Protein AF-A0A520JBA1-F1 (afdb_monomer_lite)

Secondary structure (DSSP, 8-stat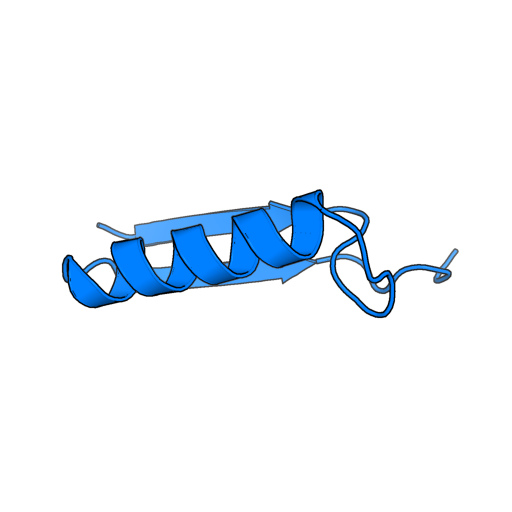e):
-EEEEEEEEEES---HHHHHHHHHHHHHHHTT-EEEEEEEETT--

Structure (mmCIF, N/CA/C/O backbone):
data_AF-A0A520JBA1-F1
#
_entry.id   AF-A0A520JBA1-F1
#
loop_
_atom_site.group_PDB
_atom_site.id
_atom_site.type_symbol
_atom_site.label_atom_id
_atom_site.label_alt_id
_atom_site.label_comp_id
_atom_site.label_asym_id
_atom_site.label_entity_id
_atom_site.label_seq_id
_atom_site.pdbx_PDB_ins_code
_atom_site.Cartn_x
_atom_site.Cartn_y
_atom_site.Cartn_z
_atom_site.occupancy
_atom_site.B_iso_or_equiv
_atom_site.auth_seq_id
_atom_site.auth_comp_id
_atom_site.auth_asym_id
_atom_site.auth_atom_id
_atom_site.pdbx_PDB_model_num
ATOM 1 N N . MET A 1 1 ? -9.081 5.664 11.441 1.00 96.62 1 MET A N 1
ATOM 2 C CA . MET A 1 1 ? -8.868 6.848 10.571 1.00 96.62 1 MET A CA 1
ATOM 3 C C . MET A 1 1 ? -8.802 6.379 9.128 1.00 96.62 1 MET A C 1
ATOM 5 O O . MET A 1 1 ? -8.419 5.233 8.929 1.00 96.62 1 MET A O 1
ATOM 9 N N . ARG A 1 2 ? -9.186 7.217 8.158 1.00 97.50 2 ARG A N 1
ATOM 10 C CA . ARG A 1 2 ? -9.062 6.89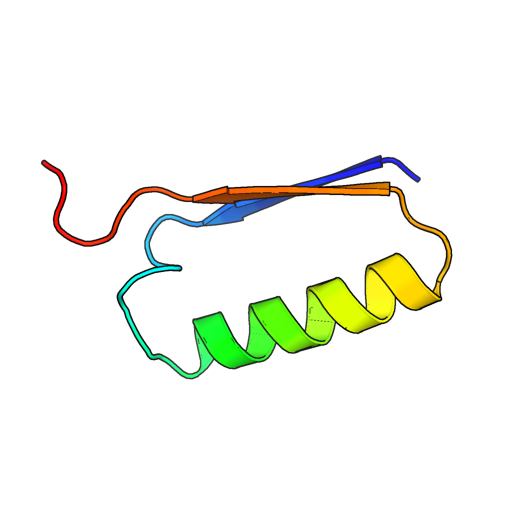4 6.728 1.00 97.50 2 ARG A CA 1
ATOM 11 C C . ARG A 1 2 ? -7.735 7.419 6.199 1.00 97.50 2 ARG A C 1
ATOM 13 O O . ARG A 1 2 ? -7.452 8.604 6.364 1.00 97.50 2 ARG A O 1
ATOM 20 N N . ILE A 1 3 ? -6.932 6.548 5.601 1.00 96.75 3 ILE A N 1
ATOM 21 C CA . ILE A 1 3 ? -5.587 6.864 5.114 1.00 96.75 3 ILE A CA 1
ATOM 22 C C . ILE A 1 3 ? -5.506 6.491 3.634 1.00 96.75 3 ILE A C 1
ATOM 24 O O . ILE A 1 3 ? -5.764 5.349 3.261 1.00 96.75 3 ILE A O 1
ATOM 28 N N . CYS A 1 4 ? -5.128 7.456 2.794 1.00 96.19 4 CYS A N 1
ATOM 29 C CA . CYS A 1 4 ? -4.831 7.221 1.384 1.00 96.19 4 CYS A CA 1
ATOM 30 C C . CYS A 1 4 ? -3.314 7.217 1.185 1.00 96.19 4 CYS A C 1
ATOM 32 O O . CYS A 1 4 ? -2.655 8.239 1.385 1.00 96.19 4 CYS A O 1
ATOM 34 N N . PHE A 1 5 ? -2.759 6.066 0.811 1.00 93.31 5 PHE A N 1
ATOM 35 C CA . PHE A 1 5 ? -1.345 5.926 0.490 1.00 93.31 5 PHE A CA 1
ATOM 36 C C . PHE A 1 5 ? -1.150 6.043 -1.020 1.00 93.31 5 PHE A C 1
ATOM 38 O O . PHE A 1 5 ? -1.626 5.194 -1.772 1.00 93.31 5 PHE A O 1
ATOM 45 N N . VAL A 1 6 ? -0.429 7.077 -1.459 1.00 92.94 6 VAL A N 1
ATOM 46 C CA . VAL A 1 6 ? -0.185 7.348 -2.881 1.00 92.94 6 VAL A CA 1
ATOM 47 C C . VAL A 1 6 ? 1.279 7.098 -3.220 1.00 92.94 6 VAL A C 1
ATOM 49 O O . VAL A 1 6 ? 2.176 7.640 -2.575 1.00 92.94 6 VAL A O 1
ATOM 52 N N . SER A 1 7 ? 1.533 6.298 -4.254 1.00 88.75 7 SER A N 1
ATOM 53 C CA . SER A 1 7 ? 2.890 6.008 -4.729 1.00 88.75 7 SER A CA 1
ATOM 54 C C . SER A 1 7 ? 3.002 6.079 -6.248 1.00 88.75 7 SER A C 1
ATOM 56 O O . SER A 1 7 ? 2.103 5.679 -6.978 1.00 88.75 7 SER A O 1
ATOM 58 N N . ARG A 1 8 ? 4.156 6.537 -6.743 1.00 87.31 8 ARG A N 1
ATOM 59 C CA . ARG A 1 8 ? 4.478 6.516 -8.181 1.00 87.31 8 ARG A CA 1
ATOM 60 C C . ARG A 1 8 ? 5.147 5.222 -8.646 1.00 87.31 8 ARG A C 1
ATOM 62 O O . ARG A 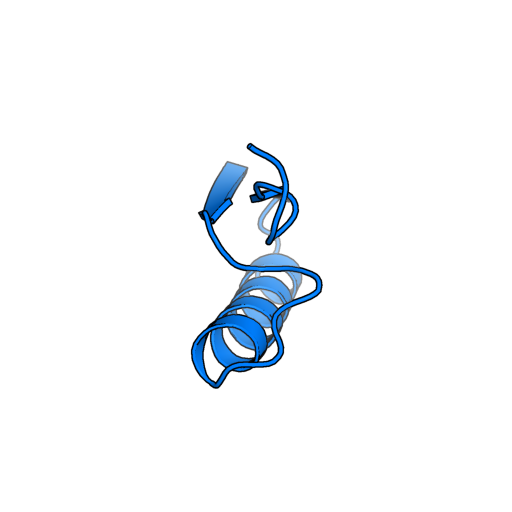1 8 ? 5.254 4.989 -9.840 1.00 87.31 8 ARG A O 1
ATOM 69 N N . ARG A 1 9 ? 5.698 4.423 -7.726 1.00 84.31 9 ARG A N 1
ATOM 70 C CA . ARG A 1 9 ? 6.558 3.271 -8.058 1.00 84.31 9 ARG A CA 1
ATOM 71 C C . ARG A 1 9 ? 6.384 2.150 -7.040 1.00 84.31 9 ARG A C 1
ATOM 73 O O . ARG A 1 9 ? 7.310 1.837 -6.299 1.00 84.31 9 ARG A O 1
ATOM 80 N N . PHE A 1 10 ? 5.175 1.605 -6.941 1.00 87.44 10 PHE A N 1
ATOM 81 C CA . PHE A 1 10 ? 4.901 0.530 -5.984 1.00 87.44 10 PHE A CA 1
ATOM 82 C C . PHE A 1 10 ? 4.979 -0.862 -6.613 1.00 87.44 10 PHE A C 1
ATOM 84 O O . PHE A 1 10 ? 5.647 -1.739 -6.076 1.00 87.44 10 PHE A O 1
ATOM 91 N N . PHE A 1 11 ? 4.337 -1.044 -7.763 1.00 84.12 11 PHE A N 1
ATOM 92 C CA . PHE A 1 11 ? 4.293 -2.302 -8.500 1.00 84.12 11 PHE A CA 1
ATOM 93 C C . PHE A 1 11 ? 4.508 -2.026 -9.992 1.00 84.12 11 PHE A C 1
ATOM 95 O O . PHE A 1 11 ? 4.006 -1.005 -10.454 1.00 84.12 11 PHE A O 1
ATOM 102 N N . PRO A 1 12 ? 5.213 -2.886 -10.753 1.00 84.81 12 PRO A N 1
ATOM 103 C CA . PRO A 1 12 ? 5.938 -4.094 -10.326 1.00 84.81 12 PRO A CA 1
ATOM 104 C C . PRO A 1 12 ? 7.328 -3.845 -9.707 1.00 84.81 12 PRO A C 1
ATOM 106 O O . PRO A 1 12 ? 8.069 -4.792 -9.459 1.00 84.81 12 PRO A O 1
ATOM 109 N N . ALA A 1 13 ? 7.716 -2.593 -9.447 1.00 80.81 13 ALA A N 1
ATOM 110 C CA . ALA A 1 13 ? 9.045 -2.274 -8.921 1.00 80.81 13 ALA A CA 1
ATOM 111 C C . ALA A 1 13 ? 9.300 -2.845 -7.505 1.00 80.81 13 ALA A C 1
ATOM 113 O O . ALA A 1 13 ? 8.759 -2.361 -6.506 1.00 80.81 13 ALA A O 1
ATOM 114 N N . ILE A 1 14 ? 10.207 -3.821 -7.392 1.00 78.81 14 ILE A N 1
ATOM 115 C CA . ILE A 1 14 ? 10.720 -4.293 -6.098 1.00 78.81 14 ILE A CA 1
ATOM 116 C C . ILE A 1 14 ? 11.857 -3.364 -5.661 1.00 78.81 14 ILE A C 1
ATOM 118 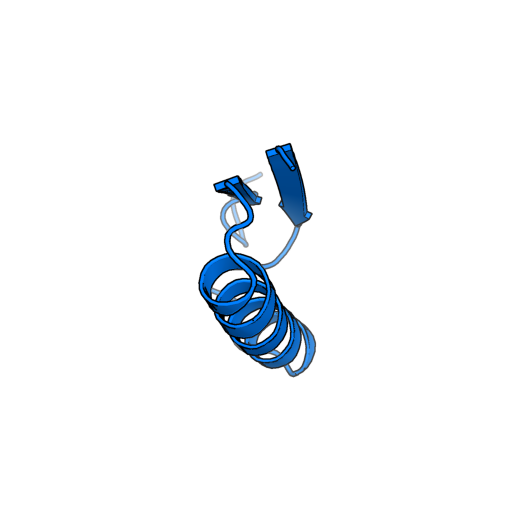O O . ILE A 1 14 ? 12.920 -3.320 -6.275 1.00 78.81 14 ILE A O 1
ATOM 122 N N . SER A 1 15 ? 11.624 -2.597 -4.599 1.00 85.00 15 SER A N 1
ATOM 123 C CA . SER A 1 15 ? 12.591 -1.684 -3.990 1.00 85.00 15 SER A CA 1
ATOM 124 C C . SER A 1 15 ? 12.446 -1.714 -2.469 1.00 85.00 15 SER A C 1
ATOM 126 O O . SER A 1 15 ? 11.416 -2.140 -1.941 1.00 85.00 15 SER A O 1
ATOM 128 N N . GLY A 1 16 ? 13.441 -1.203 -1.739 1.00 89.94 16 GLY A N 1
ATOM 129 C CA . GLY A 1 16 ? 13.316 -1.039 -0.285 1.00 89.94 16 GLY A CA 1
ATOM 130 C C . GLY A 1 16 ? 12.079 -0.220 0.114 1.00 89.94 16 GLY A C 1
ATOM 131 O O . GLY A 1 16 ? 11.439 -0.513 1.121 1.00 89.94 16 GLY A O 1
ATOM 132 N N . MET A 1 17 ? 11.673 0.737 -0.728 1.00 89.44 17 MET A N 1
ATOM 133 C CA . MET A 1 17 ? 10.480 1.554 -0.503 1.00 89.44 17 MET A CA 1
ATOM 134 C C . MET A 1 17 ? 9.174 0.767 -0.642 1.00 89.44 17 MET A C 1
ATOM 136 O O . MET A 1 17 ? 8.254 1.006 0.139 1.00 89.44 17 MET A O 1
ATOM 140 N N . SER A 1 18 ? 9.069 -0.177 -1.585 1.00 87.88 18 SER A N 1
ATOM 141 C CA . SER A 1 18 ? 7.862 -1.009 -1.695 1.00 87.88 18 SER A CA 1
ATOM 142 C C . SER A 1 18 ? 7.748 -1.992 -0.526 1.00 87.88 18 SER A C 1
ATOM 144 O O . SER A 1 18 ? 6.651 -2.174 -0.000 1.00 87.88 18 SER A O 1
ATOM 146 N N . ILE A 1 19 ? 8.869 -2.517 -0.016 1.00 91.06 19 ILE A N 1
ATOM 147 C CA . ILE A 1 19 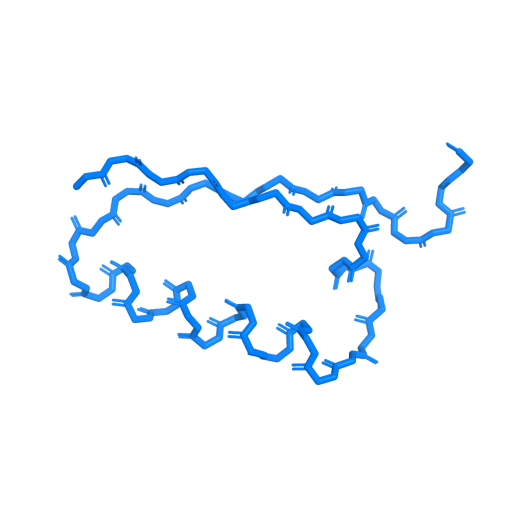? 8.882 -3.333 1.213 1.00 91.06 19 ILE A CA 1
ATOM 148 C C . ILE A 1 19 ? 8.467 -2.501 2.434 1.00 91.06 19 ILE A C 1
ATOM 150 O O . ILE A 1 19 ? 7.616 -2.931 3.216 1.00 91.06 19 ILE A O 1
ATOM 154 N N . TYR A 1 20 ? 9.033 -1.299 2.589 1.00 91.38 20 TYR A N 1
ATOM 155 C CA . TYR A 1 20 ? 8.656 -0.378 3.662 1.00 91.38 20 TYR A CA 1
ATOM 156 C C . TYR A 1 20 ? 7.157 -0.059 3.626 1.00 91.38 20 TYR A C 1
ATOM 158 O O . TYR A 1 20 ? 6.479 -0.193 4.644 1.00 91.38 20 TYR A O 1
ATOM 166 N N . ALA A 1 21 ? 6.628 0.292 2.450 1.00 92.06 21 ALA A N 1
ATOM 167 C CA . ALA A 1 21 ? 5.216 0.611 2.273 1.00 92.06 21 ALA A CA 1
ATOM 168 C C . ALA A 1 21 ? 4.308 -0.561 2.676 1.00 92.06 21 ALA A C 1
ATOM 170 O O . ALA A 1 21 ? 3.347 -0.356 3.411 1.00 92.06 21 ALA A O 1
ATOM 171 N N . ILE A 1 22 ? 4.637 -1.796 2.277 1.00 92.69 22 ILE A N 1
ATOM 172 C CA . ILE A 1 22 ? 3.875 -2.994 2.671 1.00 92.69 22 ILE A CA 1
ATOM 173 C C . ILE A 1 22 ? 3.868 -3.172 4.193 1.00 92.69 22 ILE A C 1
ATOM 175 O O . ILE A 1 22 ? 2.822 -3.450 4.780 1.00 92.69 22 ILE A O 1
ATOM 179 N N . ASN A 1 23 ? 5.019 -3.014 4.847 1.00 95.81 23 ASN A N 1
ATOM 180 C CA . ASN A 1 23 ? 5.108 -3.178 6.297 1.00 95.81 23 ASN A CA 1
ATOM 181 C C . ASN A 1 23 ? 4.350 -2.078 7.047 1.00 95.81 23 ASN A C 1
ATOM 183 O O . ASN A 1 23 ? 3.647 -2.380 8.011 1.00 95.81 23 ASN A O 1
ATOM 187 N N . LEU A 1 24 ? 4.422 -0.834 6.573 1.00 94.94 24 LEU A N 1
ATOM 188 C CA . LEU A 1 24 ? 3.638 0.269 7.121 1.00 94.94 24 LEU A CA 1
ATOM 189 C C . LEU A 1 24 ? 2.132 0.010 6.969 1.00 94.94 24 LEU A C 1
ATOM 191 O O . LEU A 1 24 ? 1.396 0.112 7.946 1.00 94.94 24 LEU A O 1
ATOM 195 N N . LEU A 1 25 ? 1.674 -0.382 5.776 1.00 95.19 25 LEU A N 1
ATOM 196 C CA . LEU A 1 25 ? 0.266 -0.704 5.514 1.00 95.19 25 LEU A CA 1
ATOM 197 C C . LEU A 1 25 ? -0.252 -1.789 6.465 1.00 95.19 25 LEU A C 1
ATOM 199 O O . LEU A 1 25 ? -1.328 -1.636 7.039 1.00 95.19 25 LEU A O 1
ATOM 203 N N . ARG A 1 26 ? 0.537 -2.848 6.693 1.00 96.44 26 ARG A N 1
ATOM 204 C CA . ARG A 1 26 ? 0.197 -3.909 7.655 1.00 96.44 26 ARG A CA 1
ATOM 205 C C . ARG A 1 26 ? 0.005 -3.364 9.069 1.00 96.44 26 ARG A C 1
ATOM 207 O O . ARG A 1 26 ? -0.969 -3.724 9.721 1.00 96.44 26 ARG A O 1
ATOM 214 N N . GLN A 1 27 ? 0.904 -2.496 9.534 1.00 98.06 27 GLN A N 1
ATOM 215 C CA . GLN A 1 27 ? 0.801 -1.901 10.869 1.00 98.06 27 GLN A CA 1
ATOM 216 C C . GLN A 1 27 ? -0.405 -0.963 10.995 1.00 98.06 27 GLN A C 1
ATOM 218 O O . GLN A 1 27 ? -1.104 -1.006 12.004 1.00 98.06 27 GLN A O 1
ATOM 223 N N . LEU A 1 28 ? -0.695 -0.160 9.968 1.00 97.50 28 LE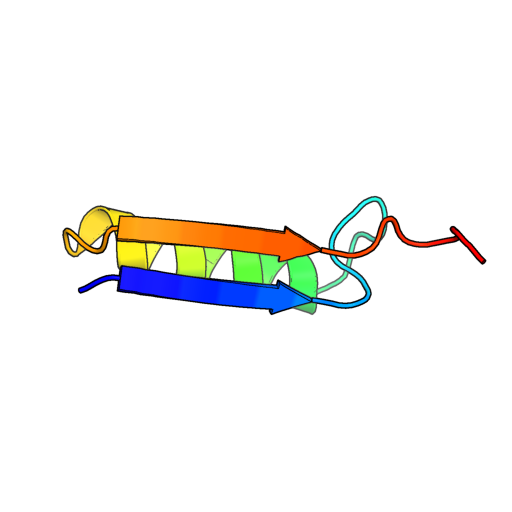U A N 1
ATOM 224 C CA . LEU A 1 28 ? -1.845 0.749 9.967 1.00 97.50 28 LEU A CA 1
ATOM 225 C C . LEU A 1 28 ? -3.177 -0.015 10.005 1.00 97.50 28 LEU A C 1
ATOM 227 O O . LEU A 1 28 ? -4.068 0.346 10.773 1.00 97.50 28 LEU A O 1
ATOM 231 N N . VAL A 1 29 ? -3.299 -1.092 9.224 1.00 97.44 29 VAL A N 1
ATOM 232 C CA . VAL A 1 29 ? -4.483 -1.966 9.253 1.00 97.44 29 VAL A CA 1
ATOM 233 C C . VAL A 1 29 ? -4.616 -2.649 10.616 1.00 97.44 29 VAL A C 1
ATOM 235 O O . VAL A 1 29 ? -5.704 -2.659 11.187 1.00 97.44 29 VAL A O 1
ATOM 238 N N . ALA A 1 30 ? -3.515 -3.153 11.184 1.00 98.38 30 ALA A N 1
ATOM 239 C CA . ALA A 1 30 ? -3.516 -3.754 12.520 1.00 98.38 30 ALA A CA 1
ATOM 240 C C . ALA A 1 30 ? -3.933 -2.759 13.622 1.00 98.38 30 ALA A C 1
ATOM 242 O O . ALA A 1 30 ? -4.564 -3.153 14.598 1.00 98.38 30 ALA A O 1
ATOM 243 N N . ALA A 1 31 ? -3.640 -1.469 13.446 1.00 98.19 31 ALA A N 1
ATOM 244 C CA . ALA A 1 31 ? -4.078 -0.392 14.333 1.00 98.19 31 ALA A CA 1
ATOM 245 C C . ALA A 1 31 ? -5.549 0.039 14.122 1.00 98.19 31 ALA A C 1
ATOM 247 O O . ALA A 1 31 ? -6.005 1.010 14.729 1.00 98.19 31 ALA A O 1
ATOM 248 N N . GLY A 1 32 ? -6.307 -0.644 13.257 1.00 98.31 32 GLY A N 1
ATOM 249 C CA . GLY A 1 32 ? -7.718 -0.344 12.994 1.00 98.31 32 GLY A CA 1
ATOM 250 C C . GLY A 1 32 ? -7.933 0.867 12.082 1.00 98.31 32 GLY A C 1
ATOM 251 O O . GLY A 1 32 ? -8.974 1.528 12.146 1.00 98.31 32 GLY A O 1
ATOM 252 N N . HIS A 1 33 ? -6.946 1.223 11.259 1.00 98.25 33 HIS A N 1
ATOM 253 C CA . HIS A 1 33 ? -7.130 2.233 10.223 1.00 98.25 33 HIS A CA 1
ATOM 254 C C . HIS A 1 33 ? -7.707 1.620 8.947 1.00 98.25 33 HIS A C 1
ATOM 256 O O . HIS A 1 33 ? -7.364 0.508 8.557 1.00 98.25 33 HIS A O 1
ATOM 262 N N . ASP A 1 34 ? -8.575 2.384 8.291 1.00 97.75 34 ASP A N 1
ATOM 263 C CA . ASP A 1 34 ? -9.096 2.075 6.965 1.00 97.75 34 ASP A CA 1
ATOM 264 C C . ASP A 1 34 ? -8.115 2.654 5.944 1.00 97.75 34 ASP A C 1
ATOM 266 O O . ASP A 1 34 ? -7.902 3.872 5.901 1.00 97.75 34 ASP A O 1
ATOM 270 N N . VAL A 1 35 ? -7.444 1.780 5.195 1.00 96.94 35 VAL A N 1
ATOM 271 C CA . VAL A 1 35 ? -6.321 2.163 4.342 1.00 96.94 35 VAL A CA 1
ATOM 272 C C . VAL A 1 35 ? -6.603 1.793 2.898 1.00 96.94 35 VAL A C 1
ATOM 274 O O . VAL A 1 35 ? -6.821 0.631 2.567 1.00 96.94 35 VAL A O 1
ATOM 277 N N . THR A 1 36 ? -6.535 2.791 2.024 1.00 95.69 36 THR A N 1
ATOM 278 C CA . THR A 1 36 ? -6.592 2.614 0.572 1.00 95.69 36 THR A CA 1
ATOM 279 C C . THR A 1 36 ? -5.229 2.941 -0.018 1.00 95.69 36 THR A C 1
ATOM 281 O O . THR A 1 36 ? -4.631 3.964 0.319 1.00 95.69 36 THR A O 1
ATOM 284 N N . MET A 1 37 ? -4.738 2.086 -0.912 1.00 92.75 37 MET A N 1
ATOM 285 C CA . MET A 1 37 ? -3.498 2.320 -1.641 1.00 92.75 37 MET A CA 1
ATOM 286 C C . MET A 1 37 ? -3.800 2.615 -3.104 1.00 92.75 37 MET A C 1
ATOM 288 O O . MET A 1 37 ? -4.476 1.836 -3.771 1.00 92.75 37 MET A O 1
ATOM 292 N N . ILE A 1 38 ? -3.258 3.722 -3.601 1.00 93.38 38 ILE A N 1
ATOM 293 C CA . ILE A 1 38 ? -3.286 4.085 -5.014 1.00 93.38 38 ILE A CA 1
ATOM 294 C C . ILE A 1 38 ? -1.844 4.151 -5.485 1.00 93.38 38 ILE A C 1
ATOM 296 O O . ILE A 1 38 ? -1.013 4.864 -4.917 1.00 93.38 38 ILE A O 1
ATOM 300 N N . SER A 1 39 ? -1.536 3.416 -6.543 1.00 89.88 39 SER A N 1
ATOM 301 C CA . SER A 1 39 ? -0.227 3.513 -7.163 1.00 89.88 39 SER A CA 1
ATOM 302 C C . SER A 1 39 ? -0.310 3.526 -8.669 1.00 89.88 39 SER A C 1
ATOM 304 O O . SER A 1 39 ? -1.095 2.779 -9.248 1.00 89.88 39 SER A O 1
ATOM 306 N N . GLN A 1 40 ? 0.565 4.314 -9.286 1.00 88.12 40 GLN A N 1
ATOM 307 C CA . GLN A 1 40 ? 0.849 4.163 -10.705 1.00 88.12 40 GLN A CA 1
ATOM 308 C C . GLN A 1 40 ? 1.496 2.795 -10.943 1.00 88.12 40 GLN A C 1
ATOM 310 O O . GLN A 1 40 ? 2.363 2.364 -10.170 1.00 88.12 40 GLN A O 1
ATOM 315 N N . TYR A 1 41 ? 1.080 2.132 -12.018 1.00 87.81 41 TYR A N 1
ATOM 316 C CA . TYR A 1 41 ? 1.786 0.972 -12.528 1.00 87.81 41 TYR A CA 1
ATOM 317 C C . TYR A 1 41 ? 3.156 1.418 -13.044 1.00 87.81 41 TYR A C 1
ATOM 319 O O . TYR A 1 41 ? 3.280 2.286 -13.905 1.00 87.81 41 TYR A O 1
ATOM 327 N N . TYR A 1 42 ? 4.217 0.872 -12.467 1.00 81.62 42 TYR A N 1
ATOM 328 C CA . TYR A 1 42 ? 5.568 1.260 -12.822 1.00 81.62 42 TYR A CA 1
ATOM 329 C C . TYR A 1 42 ? 5.879 0.836 -14.260 1.00 81.62 42 TYR A C 1
ATOM 331 O O . TYR A 1 42 ? 5.888 -0.352 -14.570 1.00 81.62 42 TYR A O 1
ATOM 339 N N . GLY A 1 43 ? 6.179 1.819 -15.108 1.00 81.25 43 GLY A N 1
ATOM 340 C CA . GLY A 1 43 ? 6.420 1.617 -16.535 1.00 81.25 43 GLY A CA 1
ATOM 341 C C . GLY A 1 43 ? 5.241 2.003 -17.428 1.00 81.25 43 GLY A C 1
ATOM 342 O O . GLY A 1 43 ? 5.433 2.023 -18.640 1.00 81.25 43 GLY A O 1
ATOM 343 N N . ASP A 1 44 ? 4.079 2.355 -16.861 1.00 81.50 44 ASP A N 1
ATOM 344 C CA . ASP A 1 44 ? 3.025 3.017 -17.637 1.00 81.50 44 ASP A CA 1
ATOM 345 C C . ASP A 1 44 ? 3.425 4.476 -17.944 1.00 81.50 44 ASP A C 1
ATOM 347 O O . ASP A 1 44 ? 3.906 5.156 -17.024 1.00 81.50 44 ASP A O 1
ATOM 351 N N . PRO A 1 45 ? 3.259 4.943 -19.203 1.00 74.50 45 PRO A N 1
ATOM 352 C CA . PRO A 1 45 ? 3.556 6.313 -19.632 1.00 74.50 45 PRO A CA 1
ATOM 353 C C . PRO A 1 45 ? 2.854 7.407 -18.820 1.00 74.50 45 PRO A C 1
ATOM 355 O O . PRO A 1 45 ? 1.681 7.211 -18.427 1.00 74.50 45 PRO A O 1
#

pLDDT: mean 91.08, std 6.18, range [74.5, 98.38]

Radius of gyration: 11.16 Å; chains: 1; bounding box: 22×12×34 Å

Foldseek 3Di:
DEEEAEEAAQPPDDDPVNVVVVVVVVVCVVVVYHYDYDYDHPPDD

Sequence (45 aa):
MRICFVSRRFFPAISGMSIYAINLLRQLVAAGHDVTMISQYYGDP